Protein AF-A0A523UJ33-F1 (afdb_monomer)

Structure (mmCIF, N/CA/C/O backbone):
data_AF-A0A523UJ33-F1
#
_entry.id  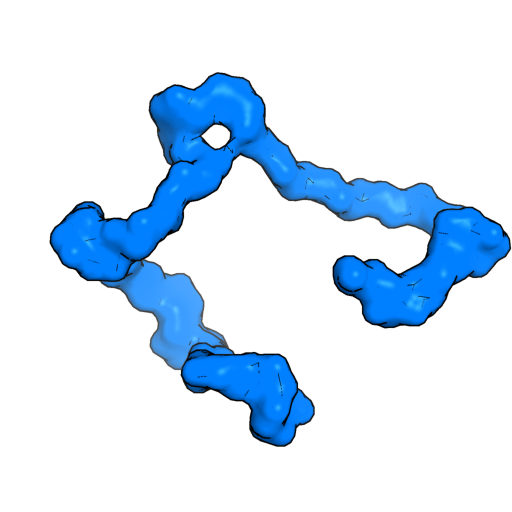 AF-A0A523UJ33-F1
#
loop_
_atom_site.group_PDB
_atom_site.id
_atom_site.type_symbol
_atom_site.label_atom_id
_atom_site.label_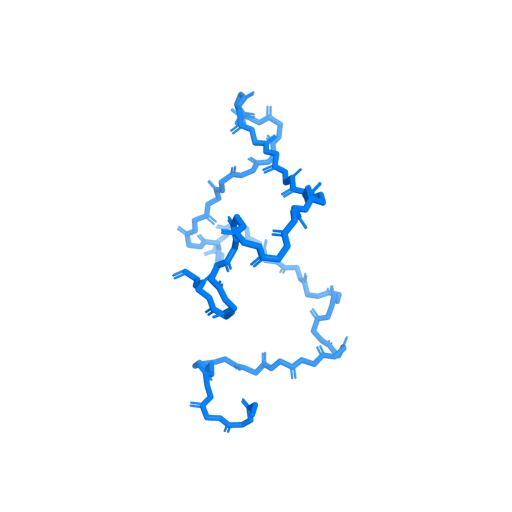alt_id
_atom_site.label_comp_id
_atom_site.label_asym_id
_atom_site.label_entity_id
_atom_site.label_seq_id
_atom_site.pdbx_PDB_ins_code
_atom_site.Cartn_x
_atom_site.Cartn_y
_atom_site.Cartn_z
_atom_site.occupancy
_atom_site.B_iso_or_equiv
_atom_site.auth_seq_id
_atom_site.auth_comp_id
_atom_site.auth_asym_id
_atom_site.auth_atom_id
_atom_site.pdbx_PDB_model_num
ATOM 1 N N . MET A 1 1 ? -12.674 0.046 -18.324 1.00 50.84 1 MET A N 1
ATOM 2 C CA . MET A 1 1 ? -12.652 0.468 -16.910 1.00 50.84 1 MET A CA 1
ATOM 3 C C . MET A 1 1 ? -14.069 0.637 -16.378 1.00 50.84 1 MET A C 1
ATOM 5 O O . MET A 1 1 ? -14.370 0.037 -15.359 1.00 50.84 1 MET A O 1
ATOM 9 N N . GLU A 1 2 ? -14.973 1.340 -17.078 1.00 41.81 2 GLU A N 1
ATOM 10 C CA . GLU A 1 2 ? -16.418 1.181 -16.827 1.00 41.81 2 GLU A CA 1
ATOM 11 C C . GLU A 1 2 ? -16.823 -0.277 -17.138 1.00 41.81 2 GLU A C 1
ATOM 13 O O . GLU A 1 2 ? -16.587 -0.752 -18.250 1.00 41.81 2 GLU A O 1
ATOM 18 N N . GLY A 1 3 ? -17.337 -1.003 -16.136 1.00 62.75 3 GLY A N 1
ATOM 19 C CA . GLY A 1 3 ? -17.792 -2.400 -16.246 1.00 62.75 3 GLY A CA 1
ATOM 20 C C . GLY A 1 3 ? -16.887 -3.483 -15.634 1.00 62.75 3 GLY A C 1
ATOM 21 O O . GLY A 1 3 ? -17.304 -4.635 -15.584 1.00 62.75 3 GLY A O 1
ATOM 22 N N . GLU A 1 4 ? -15.687 -3.147 -15.154 1.00 83.25 4 GLU A N 1
ATOM 23 C CA . GLU A 1 4 ? -14.727 -4.129 -14.607 1.00 83.25 4 GLU A CA 1
ATOM 24 C C . GLU A 1 4 ? -14.790 -4.250 -13.074 1.00 83.25 4 GLU A C 1
ATOM 26 O O . GLU A 1 4 ? -14.468 -5.290 -12.507 1.00 83.25 4 GLU A O 1
ATOM 31 N N . PHE A 1 5 ? -15.285 -3.209 -12.400 1.00 87.25 5 PHE A N 1
ATOM 32 C CA . PHE A 1 5 ? -15.404 -3.151 -10.946 1.00 87.25 5 PHE A CA 1
ATOM 33 C C . PHE A 1 5 ? -16.844 -2.826 -10.536 1.00 87.25 5 PHE A C 1
ATOM 35 O O . PHE A 1 5 ? -17.512 -2.008 -11.164 1.00 87.25 5 PHE A O 1
ATOM 42 N N . HIS A 1 6 ? -17.329 -3.462 -9.466 1.00 93.00 6 HIS A N 1
ATOM 43 C CA . HIS A 1 6 ? -18.684 -3.260 -8.924 1.00 93.00 6 HIS A CA 1
ATOM 44 C C . HIS A 1 6 ? -18.812 -2.012 -8.031 1.00 93.00 6 HIS A C 1
ATOM 46 O O . HIS A 1 6 ? -19.746 -1.913 -7.237 1.00 93.00 6 HIS A O 1
ATOM 52 N N . VAL A 1 7 ? -17.854 -1.092 -8.125 1.00 92.31 7 VAL A N 1
ATOM 53 C CA . VAL A 1 7 ? -17.746 0.120 -7.308 1.00 92.31 7 VAL A CA 1
ATOM 54 C C . VAL A 1 7 ? -17.269 1.281 -8.174 1.00 92.31 7 VAL A C 1
ATOM 56 O O . VAL A 1 7 ? -16.605 1.066 -9.191 1.00 92.31 7 VAL A O 1
ATOM 59 N N . ASP A 1 8 ? -17.585 2.503 -7.752 1.00 93.31 8 ASP A N 1
ATOM 60 C CA . ASP A 1 8 ? -17.069 3.709 -8.391 1.00 93.31 8 ASP A CA 1
ATOM 61 C C . ASP A 1 8 ? -15.568 3.867 -8.101 1.00 93.31 8 ASP A C 1
ATOM 63 O O . ASP A 1 8 ? -15.103 3.617 -6.989 1.00 93.31 8 ASP A O 1
ATOM 67 N N . ILE A 1 9 ? -14.799 4.298 -9.104 1.00 92.75 9 ILE A N 1
ATOM 68 C CA . ILE A 1 9 ? -13.350 4.513 -8.996 1.00 92.75 9 ILE A CA 1
ATOM 69 C C . ILE A 1 9 ? -13.019 5.905 -9.532 1.00 92.75 9 ILE A C 1
ATOM 71 O O . ILE A 1 9 ? -13.425 6.274 -10.634 1.00 92.75 9 ILE A O 1
ATOM 75 N N . GLY A 1 10 ? -12.251 6.680 -8.767 1.00 93.62 10 GLY A N 1
ATOM 76 C CA . GLY A 1 10 ? -11.771 7.991 -9.195 1.00 93.62 10 GLY A CA 1
ATOM 77 C C . GLY A 1 10 ? -11.089 8.789 -8.078 1.00 93.62 10 GLY A C 1
ATOM 78 O O . GLY A 1 10 ? -11.250 8.454 -6.903 1.00 93.62 10 GLY A O 1
ATOM 79 N N . PRO A 1 11 ? -10.344 9.861 -8.418 1.00 96.94 11 PRO A N 1
ATOM 80 C CA . PRO A 1 11 ? -9.604 10.670 -7.442 1.00 96.94 11 PRO A CA 1
ATOM 81 C C . PRO A 1 11 ? -10.484 11.299 -6.356 1.00 96.94 11 PRO A C 1
ATOM 83 O O . PRO A 1 11 ? -10.018 11.560 -5.252 1.00 96.94 11 PRO A O 1
ATOM 86 N N . GLN A 1 12 ? -11.771 11.524 -6.643 1.00 97.00 12 GLN A N 1
ATOM 87 C CA . GLN A 1 12 ? -12.724 12.082 -5.684 1.00 97.00 12 GLN A CA 1
ATOM 88 C C . GLN A 1 12 ? -12.912 11.220 -4.423 1.00 97.00 12 GLN A C 1
ATOM 90 O O . GLN A 1 12 ? -13.364 11.749 -3.409 1.00 97.00 12 GLN A O 1
ATOM 95 N N . TYR A 1 13 ? -12.557 9.930 -4.474 1.00 96.31 13 TYR A N 1
ATOM 96 C CA . TYR A 1 13 ? -12.702 8.992 -3.357 1.00 96.31 13 TYR A CA 1
ATOM 97 C C . TYR A 1 13 ? -11.403 8.773 -2.555 1.00 96.31 13 TYR A C 1
ATOM 99 O O . TYR A 1 13 ? -11.433 8.087 -1.542 1.00 96.31 13 TYR A O 1
ATOM 107 N N . GLU A 1 14 ? -10.261 9.368 -2.938 1.00 97.06 14 GLU A N 1
ATOM 108 C CA . GLU A 1 14 ? -8.967 9.146 -2.253 1.00 97.06 14 GLU A CA 1
ATOM 109 C C . GLU A 1 14 ? -9.000 9.535 -0.762 1.00 97.06 14 GLU A C 1
ATOM 111 O O . GLU A 1 14 ? -8.361 8.900 0.074 1.00 97.06 14 GLU A O 1
ATOM 116 N N . GLY A 1 15 ? -9.770 10.572 -0.420 1.00 97.44 15 GLY A N 1
ATOM 117 C CA . GLY A 1 15 ? -9.921 11.063 0.952 1.00 97.44 15 GLY A CA 1
ATOM 118 C C . GLY A 1 15 ? -11.022 10.381 1.770 1.00 97.44 15 GLY A C 1
ATOM 119 O O . GLY A 1 15 ? -11.339 10.863 2.860 1.00 97.44 15 GLY A O 1
ATOM 120 N N . GLU A 1 16 ? -11.653 9.324 1.255 1.00 97.06 16 GLU A N 1
ATOM 121 C CA . GLU A 1 16 ? -12.699 8.599 1.975 1.00 97.06 16 GLU A CA 1
ATOM 122 C C . GLU A 1 16 ? -12.143 7.918 3.238 1.00 97.06 16 GLU A C 1
ATOM 124 O O . GLU A 1 16 ? -11.042 7.370 3.255 1.00 97.06 16 GLU A O 1
ATOM 129 N N . VAL A 1 17 ? -12.919 7.943 4.326 1.00 97.00 17 VAL A N 1
ATOM 130 C CA . VAL A 1 17 ? -12.563 7.292 5.593 1.00 97.00 17 VAL A CA 1
ATOM 131 C C . VAL A 1 17 ? -13.626 6.260 5.943 1.00 97.00 17 VAL A C 1
ATOM 133 O O . VAL A 1 17 ? -14.760 6.625 6.250 1.00 97.00 17 VAL A O 1
ATOM 136 N N . ILE A 1 18 ? -13.237 4.985 5.991 1.00 96.06 18 ILE A N 1
ATOM 137 C CA . ILE A 1 18 ? -14.105 3.884 6.428 1.00 96.06 18 ILE A CA 1
ATOM 138 C C . ILE A 1 18 ? -14.024 3.768 7.954 1.00 96.06 18 ILE A C 1
ATOM 140 O O . ILE A 1 18 ? -12.977 3.428 8.515 1.00 96.06 18 ILE A O 1
ATOM 144 N N . ARG A 1 19 ? -15.122 4.085 8.647 1.00 96.62 19 ARG A N 1
ATOM 145 C CA . ARG A 1 19 ? -15.210 3.968 10.112 1.00 96.62 19 ARG A CA 1
ATOM 146 C C . ARG A 1 19 ? -15.425 2.518 10.526 1.00 96.62 19 ARG A C 1
ATOM 148 O O . ARG A 1 19 ? -15.797 1.675 9.721 1.00 96.62 19 ARG A O 1
ATOM 155 N N . LYS A 1 20 ? -15.203 2.218 11.808 1.00 94.38 20 LYS A N 1
ATOM 156 C CA . LYS A 1 20 ? -15.269 0.844 12.325 1.00 94.38 20 LYS A CA 1
ATOM 157 C C . LYS A 1 20 ? -16.641 0.198 12.108 1.00 94.38 20 LYS A C 1
ATOM 159 O O . LYS A 1 20 ? -16.708 -1.003 11.885 1.00 94.38 20 LYS A O 1
ATOM 164 N N . GLU A 1 21 ? -17.707 0.979 12.209 1.00 97.69 21 GLU A N 1
ATOM 165 C CA . GLU A 1 21 ? -19.086 0.531 12.021 1.00 97.69 21 GLU A CA 1
ATOM 166 C C . GLU A 1 21 ? -19.390 0.166 10.559 1.00 97.69 21 GLU A C 1
ATOM 168 O O . GLU A 1 21 ? -20.229 -0.698 10.318 1.00 97.69 21 GLU A O 1
ATOM 173 N N . ASP A 1 22 ? -18.672 0.780 9.615 1.00 97.88 22 ASP A N 1
ATOM 174 C CA . ASP A 1 22 ? -18.830 0.586 8.168 1.00 97.88 22 ASP A CA 1
ATOM 175 C C . ASP A 1 22 ? -17.791 -0.400 7.591 1.00 97.88 22 ASP A C 1
ATOM 177 O O . ASP A 1 22 ? -17.869 -0.813 6.434 1.00 97.88 22 ASP A O 1
ATOM 181 N N . LEU A 1 23 ? -16.797 -0.794 8.394 1.00 95.25 23 LEU A N 1
ATOM 182 C CA . LEU A 1 23 ? -15.704 -1.671 7.991 1.00 95.25 23 LEU A CA 1
ATOM 183 C C . LEU A 1 23 ? -16.152 -3.135 7.938 1.00 95.25 23 LEU A C 1
ATOM 185 O O . LEU A 1 23 ? -16.483 -3.734 8.961 1.00 95.25 23 LEU A O 1
ATOM 189 N N . TYR A 1 24 ? -16.069 -3.750 6.758 1.00 95.69 24 TYR A N 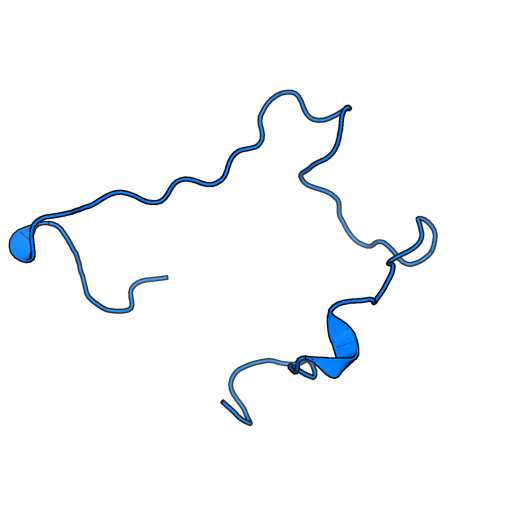1
ATOM 190 C CA . TYR A 1 24 ? -16.364 -5.176 6.600 1.00 95.69 24 TYR A CA 1
ATOM 191 C C . TYR A 1 24 ? -15.189 -6.083 7.013 1.00 95.69 24 TYR A C 1
ATOM 193 O O . TYR A 1 24 ? -15.393 -7.111 7.657 1.00 95.69 24 TYR A O 1
ATOM 201 N N . I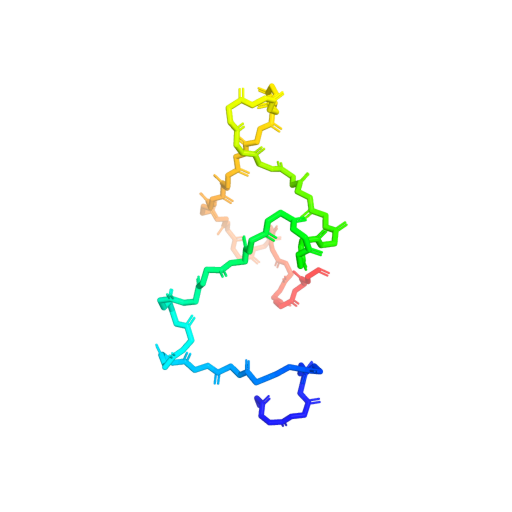LE A 1 25 ? -13.948 -5.716 6.662 1.00 93.50 25 ILE A N 1
ATOM 202 C CA . ILE A 1 25 ? -12.740 -6.506 6.955 1.00 93.50 25 ILE A CA 1
ATOM 203 C C . ILE A 1 25 ? -11.478 -5.627 7.030 1.00 93.50 25 ILE A C 1
ATOM 205 O O . ILE A 1 25 ? -11.376 -4.633 6.317 1.00 93.50 25 ILE A O 1
ATOM 209 N N . GLU A 1 26 ? -10.502 -6.000 7.870 1.00 92.62 26 GLU A N 1
ATOM 210 C CA . GLU A 1 26 ? -9.196 -5.330 8.007 1.00 92.62 26 GLU A CA 1
ATOM 211 C C . GLU A 1 26 ? -8.058 -6.357 7.924 1.00 92.62 26 GLU A C 1
ATOM 213 O O . GLU A 1 26 ? -8.019 -7.311 8.700 1.00 92.62 26 GLU A O 1
ATOM 218 N N . PHE A 1 27 ? -7.101 -6.143 7.019 1.00 91.56 27 PHE A N 1
ATOM 219 C CA . PHE A 1 27 ? -5.903 -6.987 6.878 1.00 91.56 27 PHE A CA 1
ATOM 220 C C . PHE A 1 27 ? -4.616 -6.278 7.340 1.00 91.56 27 PHE A C 1
ATOM 222 O O . PHE A 1 27 ? -3.516 -6.808 7.190 1.00 91.56 27 PHE A O 1
ATOM 229 N N . GLY A 1 28 ? -4.741 -5.062 7.885 1.00 91.94 28 GLY A N 1
ATOM 230 C CA . GLY A 1 28 ? -3.637 -4.148 8.162 1.00 91.94 28 GLY A CA 1
ATOM 231 C C . GLY A 1 28 ? -3.596 -3.600 9.595 1.00 91.94 28 GLY A C 1
ATOM 232 O O . GLY A 1 28 ? -4.108 -4.192 10.538 1.00 91.94 28 GLY A O 1
ATOM 233 N N . GLY A 1 29 ? -2.929 -2.456 9.766 1.00 89.94 29 GLY A N 1
ATOM 234 C CA . GLY A 1 29 ? -2.907 -1.729 11.039 1.00 89.94 29 GLY A CA 1
ATOM 235 C C . GLY A 1 29 ? -1.997 -2.325 12.131 1.00 89.94 29 GLY A C 1
ATOM 236 O O . GLY A 1 29 ? -1.443 -3.417 11.982 1.00 89.94 29 GLY A O 1
ATOM 237 N N . PRO A 1 30 ? -1.782 -1.613 13.254 1.00 89.88 30 PRO A N 1
ATOM 238 C CA . PRO A 1 30 ? -0.782 -1.973 14.272 1.00 89.88 30 PRO A CA 1
ATOM 239 C C . PRO A 1 30 ? -0.984 -3.343 14.931 1.00 89.88 30 PRO A C 1
ATOM 241 O O . PRO A 1 30 ? -0.048 -3.892 15.503 1.00 89.88 30 PRO A O 1
ATOM 244 N N . LYS A 1 31 ? -2.201 -3.891 14.865 1.00 88.00 31 LYS A N 1
ATOM 245 C CA . LYS A 1 31 ? -2.569 -5.166 15.496 1.00 88.00 31 LYS A CA 1
ATOM 246 C C . LYS A 1 31 ? -2.265 -6.386 14.627 1.00 88.00 31 LYS A C 1
ATOM 248 O O . LYS A 1 31 ? -2.261 -7.500 15.142 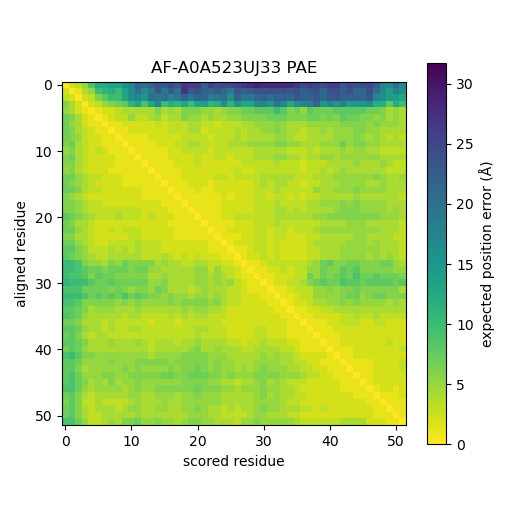1.00 88.00 31 LYS A O 1
ATOM 253 N N . VAL A 1 32 ? -2.000 -6.191 13.336 1.00 92.44 32 VAL A N 1
ATOM 254 C CA . VAL A 1 32 ? -1.640 -7.275 12.420 1.00 92.44 32 VAL A CA 1
ATOM 255 C C . VAL A 1 32 ? -0.120 -7.413 12.368 1.00 92.44 32 VAL A C 1
ATOM 257 O O . VAL A 1 32 ? 0.582 -6.496 11.927 1.00 92.44 32 VAL A O 1
ATOM 260 N N . ALA A 1 33 ? 0.375 -8.568 12.827 1.00 92.44 33 ALA A N 1
ATOM 261 C CA . ALA A 1 33 ? 1.803 -8.872 12.940 1.00 92.44 33 ALA A CA 1
ATOM 262 C C . ALA A 1 33 ? 2.516 -8.931 11.579 1.00 92.44 33 ALA A C 1
ATOM 264 O O . ALA A 1 33 ? 3.665 -8.509 11.468 1.00 92.44 33 ALA A O 1
ATOM 265 N N . HIS A 1 34 ? 1.829 -9.414 10.541 1.00 93.56 34 HIS A N 1
ATOM 266 C CA . HIS A 1 34 ? 2.380 -9.567 9.197 1.00 93.56 34 HIS A CA 1
ATOM 267 C C . HIS A 1 34 ? 1.478 -8.881 8.175 1.00 93.56 34 HIS A C 1
ATOM 269 O O . HIS A 1 34 ? 0.347 -9.303 7.961 1.00 93.56 34 HIS A O 1
ATOM 275 N N . LYS A 1 35 ? 1.992 -7.817 7.560 1.00 94.38 35 LYS A N 1
ATOM 276 C CA . LYS A 1 35 ? 1.368 -7.074 6.461 1.00 94.38 35 LYS A CA 1
ATOM 277 C C . LYS A 1 35 ? 2.478 -6.372 5.688 1.00 94.38 35 LYS A C 1
ATOM 279 O O . LYS A 1 35 ? 3.364 -5.784 6.308 1.00 94.38 35 LYS A O 1
ATOM 284 N N . PHE A 1 36 ? 2.463 -6.476 4.371 1.00 95.25 36 PHE A N 1
ATOM 285 C CA . PHE A 1 36 ? 3.410 -5.791 3.503 1.00 95.25 36 PHE A CA 1
ATOM 286 C C . PHE A 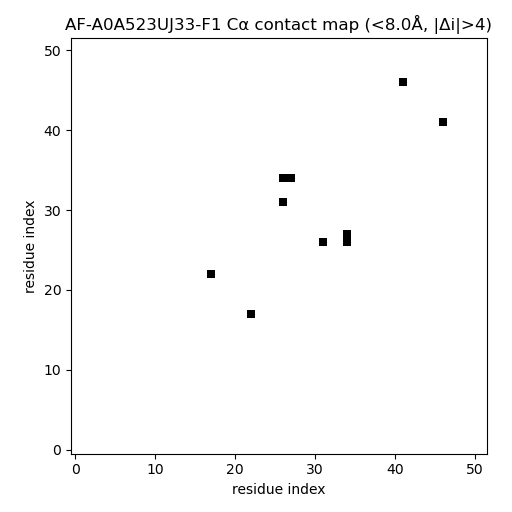1 36 ? 2.858 -5.757 2.082 1.00 95.25 36 PHE A C 1
ATOM 288 O O . PHE A 1 36 ? 2.041 -6.593 1.702 1.00 95.25 36 PHE A O 1
ATOM 295 N N . GLU A 1 37 ? 3.343 -4.801 1.309 1.00 96.56 37 GLU A N 1
ATOM 296 C CA . GLU A 1 37 ? 3.208 -4.744 -0.140 1.00 96.56 37 GLU A CA 1
ATOM 297 C C . GLU A 1 37 ? 4.608 -4.901 -0.742 1.00 96.56 37 GLU A C 1
ATOM 299 O O . GLU A 1 37 ? 5.596 -4.438 -0.165 1.00 96.56 37 GLU A O 1
ATOM 304 N N . LEU A 1 38 ? 4.718 -5.624 -1.857 1.00 96.81 38 LEU A N 1
ATOM 305 C CA . LEU A 1 38 ? 6.000 -5.901 -2.498 1.00 96.81 38 LEU A CA 1
ATOM 306 C C . LEU A 1 38 ? 5.863 -5.796 -4.014 1.00 96.81 38 LEU A C 1
ATOM 308 O O . LEU A 1 38 ? 5.150 -6.578 -4.635 1.00 96.81 38 LEU A O 1
ATOM 312 N N . ALA A 1 39 ? 6.620 -4.875 -4.600 1.00 97.56 39 ALA A N 1
ATOM 313 C CA . ALA A 1 39 ? 6.851 -4.814 -6.035 1.00 97.56 39 ALA A CA 1
ATOM 314 C C . ALA A 1 39 ? 8.271 -5.314 -6.337 1.00 97.56 39 ALA A C 1
ATOM 316 O O . ALA A 1 39 ? 9.238 -4.874 -5.712 1.00 97.56 39 ALA A O 1
ATOM 317 N N . THR A 1 40 ? 8.407 -6.231 -7.297 1.00 97.06 40 THR A N 1
ATOM 318 C CA . THR A 1 40 ? 9.705 -6.775 -7.730 1.00 97.06 40 THR A CA 1
ATOM 319 C C . THR A 1 40 ? 9.882 -6.635 -9.232 1.00 97.06 40 THR A C 1
ATOM 321 O O . THR A 1 40 ? 8.928 -6.830 -9.980 1.00 97.06 40 THR A O 1
ATOM 324 N N . VAL A 1 41 ? 11.113 -6.394 -9.678 1.00 97.19 41 VAL A N 1
ATOM 325 C CA . VAL A 1 41 ? 11.475 -6.502 -11.097 1.00 97.19 41 VAL A CA 1
ATOM 326 C C . VAL A 1 41 ? 11.644 -7.979 -11.457 1.00 97.19 41 VAL A C 1
ATOM 328 O O . VAL A 1 41 ? 12.256 -8.734 -10.698 1.00 97.19 41 VAL A O 1
ATOM 331 N N . LYS A 1 42 ? 11.099 -8.382 -12.606 1.00 96.44 42 LYS A N 1
ATOM 332 C CA . LYS A 1 42 ? 11.185 -9.737 -13.163 1.00 96.44 42 LYS A CA 1
ATOM 333 C C . LYS A 1 42 ? 11.623 -9.673 -14.618 1.00 96.44 42 LYS A C 1
ATOM 335 O O . LYS A 1 42 ? 11.320 -8.695 -15.305 1.00 96.44 42 LYS A O 1
ATOM 340 N N . SER A 1 43 ? 12.329 -10.701 -15.077 1.00 97.75 43 SER A N 1
ATOM 341 C CA . SER A 1 43 ? 12.603 -10.852 -16.506 1.00 97.75 43 SER A CA 1
ATOM 342 C C . SER A 1 43 ? 11.309 -11.208 -17.258 1.00 97.75 43 SER A C 1
ATOM 344 O O . SER A 1 43 ? 10.409 -11.801 -16.659 1.00 97.75 43 SER A O 1
ATOM 346 N N . PRO A 1 44 ? 11.178 -10.868 -18.556 1.00 96.62 44 PRO A N 1
ATOM 347 C CA . PRO A 1 44 ? 9.947 -11.123 -19.312 1.00 96.62 44 PRO A CA 1
ATOM 348 C C . PRO A 1 44 ? 9.533 -12.599 -19.400 1.00 96.62 44 PRO A C 1
ATOM 350 O O . PRO A 1 44 ? 8.361 -12.893 -19.592 1.00 96.62 44 PRO A O 1
ATOM 353 N N . ASP A 1 45 ? 10.481 -13.525 -19.272 1.00 97.19 45 ASP A N 1
ATOM 354 C CA . ASP A 1 45 ? 10.268 -14.975 -19.271 1.00 97.19 45 ASP A CA 1
ATOM 355 C C . ASP A 1 45 ? 9.796 -15.530 -17.916 1.00 97.19 45 ASP A C 1
ATOM 357 O O . ASP A 1 45 ? 9.297 -16.652 -17.851 1.00 97.19 45 ASP A O 1
ATOM 361 N N . GLU A 1 46 ? 9.909 -14.749 -16.839 1.00 97.50 46 GLU A N 1
ATOM 362 C CA . GLU A 1 46 ? 9.487 -15.132 -15.486 1.00 97.50 46 GLU A CA 1
ATOM 363 C C . GLU A 1 46 ? 8.077 -14.633 -15.121 1.00 97.50 46 GLU A C 1
ATOM 365 O O . GLU A 1 46 ? 7.629 -14.840 -13.989 1.00 97.50 46 GLU A O 1
ATOM 370 N N . ILE A 1 47 ? 7.383 -13.948 -16.037 1.00 97.31 47 ILE A N 1
ATOM 371 C CA . ILE A 1 47 ? 6.087 -13.314 -15.773 1.00 97.31 47 ILE A CA 1
ATOM 372 C C . ILE A 1 47 ? 5.065 -13.608 -16.875 1.00 97.31 47 ILE A C 1
ATOM 374 O O . ILE A 1 47 ? 5.361 -13.568 -18.064 1.00 97.31 47 ILE A O 1
ATOM 378 N N . GLU A 1 48 ? 3.830 -13.881 -16.460 1.00 97.12 48 GLU A N 1
ATOM 379 C CA . GLU A 1 48 ? 2.666 -13.943 -17.343 1.00 97.12 48 GLU A CA 1
ATOM 380 C C . GLU A 1 48 ? 1.952 -12.588 -17.276 1.00 97.12 48 GLU A C 1
ATOM 382 O O . GLU A 1 48 ? 1.551 -12.153 -16.194 1.00 97.12 48 GLU A O 1
ATOM 387 N N . ASN A 1 49 ? 1.845 -11.896 -18.414 1.00 95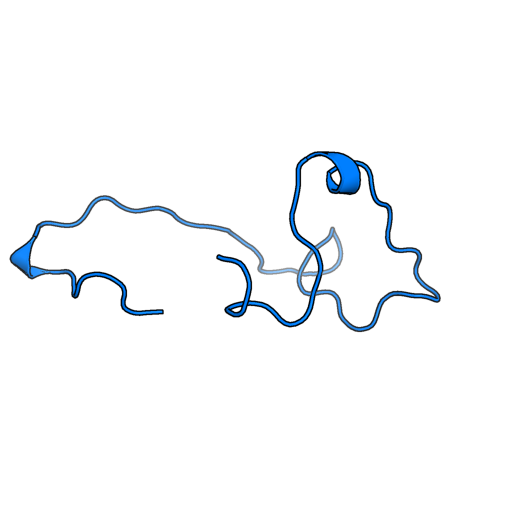.25 49 ASN A N 1
ATOM 388 C CA . ASN A 1 49 ? 1.222 -10.572 -18.476 1.00 95.25 49 ASN A CA 1
ATOM 389 C C . ASN A 1 49 ? -0.230 -10.625 -17.973 1.00 95.25 49 ASN A C 1
ATOM 391 O O . ASN A 1 49 ? -0.966 -11.534 -18.340 1.00 95.25 49 ASN A O 1
ATOM 395 N N . GLU A 1 50 ? -0.628 -9.631 -17.174 1.00 93.25 50 GLU A N 1
ATOM 396 C CA . GLU A 1 50 ? -2.001 -9.445 -16.660 1.00 93.25 50 GLU A CA 1
ATOM 397 C C . GLU A 1 50 ? -2.551 -10.566 -15.759 1.00 93.25 50 GLU A C 1
ATOM 399 O O . GLU A 1 50 ? -3.729 -10.554 -15.408 1.00 93.25 50 GLU A O 1
ATOM 404 N N . LYS A 1 51 ? -1.715 -11.510 -15.312 1.00 94.38 51 LYS A N 1
ATOM 405 C CA . LYS A 1 51 ? -2.130 -12.505 -14.319 1.00 94.38 51 LYS A CA 1
ATOM 406 C C . LYS A 1 51 ? -2.345 -11.850 -12.949 1.00 94.38 51 LYS A C 1
ATOM 408 O O . LYS A 1 51 ? -1.392 -11.331 -12.364 1.00 94.38 51 LYS A O 1
ATOM 413 N N . VAL A 1 52 ? -3.578 -11.928 -12.445 1.00 88.88 52 VAL A N 1
ATOM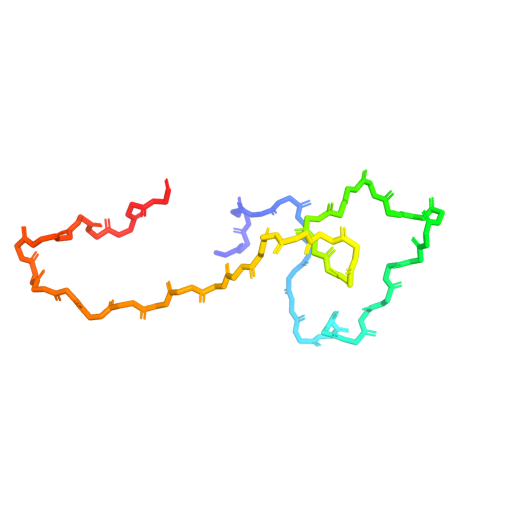 414 C CA . VAL A 1 52 ? -4.016 -11.460 -11.115 1.00 88.88 52 VAL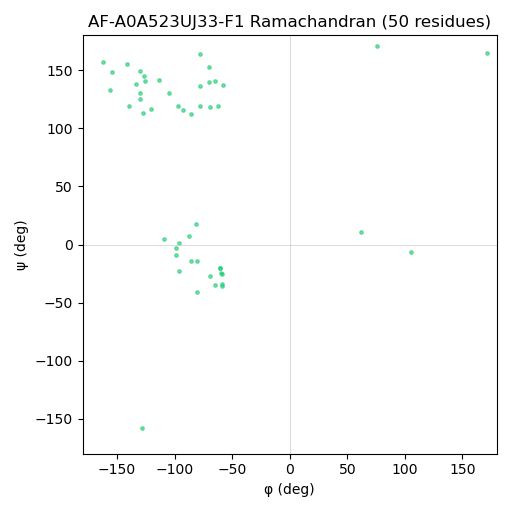 A CA 1
ATOM 415 C C . VAL A 1 52 ? -4.400 -12.647 -10.242 1.00 88.88 52 VAL A C 1
ATOM 417 O O . VAL A 1 52 ? -5.125 -13.535 -10.745 1.00 88.88 52 VAL A O 1
#

Sequence (52 aa):
MEGEFHVDIGPQYEGEVIRKEDLYIEFGGPKVAHKFELATVKSPDEIENEKV

Mean predicted aligned error: 4.74 Å

Radius of gyration: 16.37 Å; Cα contacts (8 Å, |Δi|>4): 5; chains: 1; bounding box: 32×27×35 Å

pLDDT: mean 92.03, std 10.62, range [41.81, 97.88]

Secondary structure (DSSP, 8-state):
-TTT-SS--SGGGTT----TTT------STT-S----------GGG--TT--

Foldseek 3Di:
DVPPDPDDDDPVCPPPDQDPVRDPDDCDDPPHPDDDDDDDDDDPVVDDPPDD

Solvent-accessible surface area (backbone atoms only — not comparable to full-atom values): 4093 Å² total; per-residue (Å²): 114,92,86,79,56,101,62,93,84,60,80,90,55,74,82,66,80,82,48,79,93,73,52,89,80,84,78,57,67,95,86,42,92,73,70,85,86,87,89,79,92,74,59,80,90,78,55,69,87,90,74,126